Protein AF-A0A2S9FSY8-F1 (afdb_monomer_lite)

Foldseek 3Di:
DVPDPAFLDDQPVLVVVVCVVCPPPDDPDDFDAFEARAPVCPRVRQQGQWRWHDDNQAIFIFHDAHPDPDGDGTDTPDPSDHSVVNSVVD

pLDDT: mean 94.3, std 5.67, range [55.06, 98.31]

Radius of gyration: 12.54 Å; chains: 1; bounding box: 31×30×29 Å

Structure (mmCIF, N/CA/C/O backbone):
data_AF-A0A2S9FSY8-F1
#
_entry.id   AF-A0A2S9FSY8-F1
#
loop_
_atom_site.group_PDB
_atom_site.id
_atom_site.type_symbol
_atom_site.label_atom_id
_atom_site.label_alt_id
_atom_site.label_comp_id
_atom_site.label_asym_id
_atom_site.label_entity_id
_atom_site.label_seq_id
_atom_site.pdbx_PDB_ins_code
_atom_site.Cartn_x
_atom_site.Cartn_y
_atom_site.Cartn_z
_atom_site.occupancy
_atom_site.B_iso_or_equiv
_atom_site.auth_seq_id
_atom_site.auth_comp_id
_atom_site.auth_asym_id
_atom_site.auth_atom_id
_atom_site.pdbx_PDB_model_num
ATOM 1 N N . SER A 1 1 ? -7.897 12.070 9.425 1.00 55.06 1 SER A N 1
ATOM 2 C CA . SER A 1 1 ? -6.516 11.896 8.939 1.00 55.06 1 SER A CA 1
ATOM 3 C C . SER A 1 1 ? -5.705 13.113 9.340 1.00 55.06 1 SER A C 1
ATOM 5 O O . SER A 1 1 ? -6.071 14.226 8.982 1.00 55.06 1 SER A O 1
ATOM 7 N N . ASP A 1 2 ? -4.623 12.929 10.090 1.00 69.50 2 ASP A N 1
ATOM 8 C CA . ASP A 1 2 ? -3.927 14.032 10.778 1.00 69.50 2 ASP A CA 1
ATOM 9 C C . ASP A 1 2 ? -3.304 15.094 9.841 1.00 69.50 2 ASP A C 1
ATOM 11 O O . ASP A 1 2 ? -2.900 16.159 10.295 1.00 69.50 2 ASP A O 1
ATOM 15 N N . TRP A 1 3 ? -3.245 14.824 8.526 1.00 81.25 3 TRP A N 1
ATOM 16 C CA . TRP A 1 3 ? -2.548 15.667 7.537 1.00 81.25 3 TRP A CA 1
ATOM 17 C C . TRP A 1 3 ? -3.289 15.773 6.193 1.00 81.25 3 TRP A C 1
ATOM 19 O O . TRP A 1 3 ? -3.419 16.855 5.623 1.00 81.25 3 TRP A O 1
ATOM 29 N N . CYS A 1 4 ? -3.768 14.650 5.643 1.00 91.81 4 CYS A N 1
ATOM 30 C CA . CYS A 1 4 ? -4.345 14.602 4.294 1.00 91.81 4 CYS A CA 1
ATOM 31 C C . CYS A 1 4 ? -5.872 14.719 4.310 1.00 91.81 4 CYS A C 1
ATOM 33 O O . CYS A 1 4 ? -6.538 13.804 4.781 1.00 91.81 4 CYS A O 1
ATOM 35 N N . ARG A 1 5 ? -6.442 15.758 3.682 1.00 92.38 5 ARG A N 1
ATOM 36 C CA . ARG A 1 5 ? -7.904 15.978 3.574 1.00 92.38 5 ARG A CA 1
ATOM 37 C C . ARG A 1 5 ? -8.702 14.776 3.042 1.00 92.38 5 ARG A C 1
ATOM 39 O O . ARG A 1 5 ? -9.871 14.643 3.375 1.00 92.38 5 ARG A O 1
ATOM 46 N N . TYR A 1 6 ? -8.096 13.947 2.193 1.00 93.19 6 TYR A N 1
ATOM 47 C CA . TYR A 1 6 ? -8.755 12.799 1.555 1.00 93.19 6 TYR A CA 1
ATOM 48 C C . TYR A 1 6 ? -8.418 11.459 2.214 1.00 93.19 6 TYR A C 1
ATOM 50 O O . TYR A 1 6 ? -8.816 10.422 1.695 1.00 93.19 6 TYR A O 1
ATOM 58 N N . GLY A 1 7 ? -7.621 11.462 3.286 1.00 92.69 7 GLY A N 1
ATOM 59 C CA . GLY A 1 7 ? -7.212 10.236 3.963 1.00 92.69 7 GLY A CA 1
ATOM 60 C C . GLY A 1 7 ? -8.402 9.563 4.644 1.00 92.69 7 GLY A C 1
ATOM 61 O O . GLY A 1 7 ? -8.977 10.143 5.560 1.00 92.69 7 GLY A O 1
ATOM 62 N N . GLN A 1 8 ? -8.720 8.347 4.207 1.00 94.25 8 GLN A N 1
ATOM 63 C CA . GLN A 1 8 ? -9.779 7.502 4.760 1.00 94.25 8 GLN A CA 1
ATOM 64 C C . GLN A 1 8 ? -9.292 6.729 5.988 1.00 94.25 8 GLN A C 1
ATOM 66 O O . GLN A 1 8 ? -10.031 6.585 6.954 1.00 94.25 8 GLN A O 1
ATOM 71 N N . GLN A 1 9 ? -8.030 6.291 5.979 1.00 93.56 9 GLN A N 1
ATOM 72 C CA . GLN A 1 9 ? -7.391 5.606 7.104 1.00 93.56 9 GLN A CA 1
ATOM 73 C C . GLN A 1 9 ? -5.981 6.140 7.376 1.00 93.56 9 GLN A C 1
ATOM 75 O O . GLN A 1 9 ? -5.396 6.847 6.545 1.00 93.56 9 GLN A O 1
ATOM 80 N N . ASP A 1 10 ? -5.428 5.797 8.542 1.00 94.62 10 ASP A N 1
ATOM 81 C CA . ASP A 1 10 ? -4.056 6.137 8.916 1.00 94.62 10 ASP A CA 1
ATOM 82 C C . ASP A 1 10 ? -3.042 5.240 8.189 1.00 94.62 10 ASP A C 1
ATOM 84 O O . ASP A 1 10 ? -2.576 4.208 8.676 1.00 94.62 10 ASP A O 1
ATOM 88 N N . SER A 1 11 ? -2.682 5.658 6.977 1.00 94.81 11 SER A N 1
ATOM 89 C CA . SER A 1 11 ? -1.665 4.972 6.184 1.00 94.81 11 SER A CA 1
ATOM 90 C C . SER A 1 11 ? -0.259 5.070 6.762 1.00 94.81 11 SER A C 1
ATOM 92 O O . SER A 1 11 ? 0.567 4.222 6.433 1.00 94.81 11 SER A O 1
ATOM 94 N N . VAL A 1 12 ? 0.043 6.091 7.573 1.00 95.19 12 VAL A N 1
ATOM 95 C CA . VAL A 1 12 ? 1.390 6.271 8.133 1.00 95.19 12 VAL A CA 1
ATOM 96 C C . VAL A 1 12 ? 1.622 5.218 9.204 1.00 95.19 12 VAL A C 1
ATOM 98 O O . VAL A 1 12 ? 2.604 4.480 9.125 1.00 95.19 12 VAL A O 1
ATOM 101 N N . GLN A 1 13 ? 0.691 5.082 10.148 1.00 95.94 13 GLN A N 1
ATOM 102 C CA . GLN A 1 13 ? 0.801 4.067 11.188 1.00 95.94 13 GLN A CA 1
ATOM 103 C C . GLN A 1 13 ? 0.753 2.651 10.605 1.00 95.94 13 GLN A C 1
ATOM 105 O O . GLN A 1 13 ? 1.558 1.806 10.999 1.00 95.94 13 GLN A O 1
ATOM 110 N N . MET A 1 14 ? -0.112 2.390 9.618 1.00 96.69 14 MET A N 1
ATOM 111 C CA . MET A 1 14 ? -0.148 1.090 8.939 1.00 96.69 14 MET A CA 1
ATOM 112 C C . MET A 1 14 ? 1.180 0.778 8.224 1.00 96.69 14 MET A C 1
ATOM 114 O O . MET A 1 14 ? 1.700 -0.330 8.351 1.00 96.69 14 MET A O 1
ATOM 118 N N . ALA A 1 15 ? 1.790 1.749 7.535 1.00 96.44 15 ALA A N 1
ATOM 119 C CA . ALA A 1 15 ? 3.105 1.564 6.916 1.00 96.44 15 ALA A CA 1
ATOM 120 C C . ALA A 1 15 ? 4.198 1.248 7.950 1.00 96.44 15 ALA A C 1
ATOM 122 O O . ALA A 1 15 ? 4.984 0.325 7.733 1.00 96.44 15 ALA A O 1
ATOM 123 N N . ILE A 1 16 ? 4.211 1.954 9.087 1.00 96.50 16 ILE A N 1
ATOM 124 C CA . ILE A 1 16 ? 5.140 1.689 10.197 1.00 96.50 16 ILE A CA 1
ATOM 125 C C . ILE A 1 16 ? 4.946 0.266 10.732 1.00 96.50 16 ILE A C 1
ATOM 127 O O . ILE A 1 16 ? 5.924 -0.452 10.931 1.00 96.50 16 ILE A O 1
ATOM 131 N N . ASN A 1 17 ? 3.700 -0.171 10.934 1.00 96.44 17 ASN A N 1
ATOM 132 C CA . ASN A 1 17 ? 3.394 -1.512 11.435 1.00 96.44 17 ASN A CA 1
ATOM 133 C C . ASN A 1 17 ? 3.922 -2.604 10.491 1.00 96.44 17 ASN A C 1
ATOM 135 O O . ASN A 1 17 ? 4.567 -3.555 10.943 1.00 96.44 17 ASN A O 1
ATOM 139 N N . LEU A 1 18 ?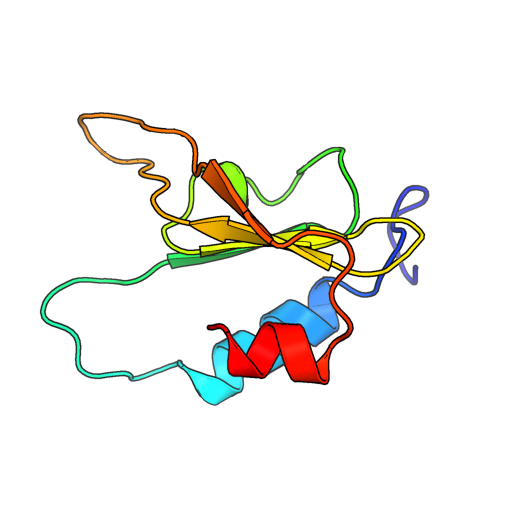 3.695 -2.453 9.182 1.00 96.19 18 LEU A N 1
ATOM 140 C CA . LEU A 1 18 ? 4.209 -3.382 8.173 1.00 96.19 18 LEU A CA 1
ATOM 141 C C . LEU A 1 18 ? 5.741 -3.364 8.120 1.00 96.19 18 LEU A C 1
ATOM 143 O O . LEU A 1 18 ? 6.371 -4.421 8.082 1.00 96.19 18 LEU A O 1
ATOM 147 N N . GLU A 1 19 ? 6.364 -2.187 8.180 1.00 95.44 19 GLU A N 1
ATOM 148 C CA . GLU A 1 19 ? 7.821 -2.081 8.208 1.00 95.44 19 GLU A CA 1
ATOM 149 C C . GLU A 1 19 ? 8.405 -2.782 9.438 1.00 95.44 19 GLU A C 1
ATOM 151 O O . GLU A 1 19 ? 9.293 -3.617 9.297 1.00 95.44 19 GLU A O 1
ATOM 156 N N . LEU A 1 20 ? 7.896 -2.514 10.643 1.00 95.56 20 LEU A N 1
ATOM 157 C CA . LEU A 1 20 ? 8.390 -3.138 11.874 1.00 95.56 20 LEU A CA 1
ATOM 158 C C . LEU A 1 20 ? 8.278 -4.667 11.848 1.00 95.56 20 LEU A C 1
ATOM 160 O O . LEU A 1 20 ? 9.142 -5.340 12.413 1.00 95.56 20 LEU A O 1
ATOM 164 N N . ARG A 1 21 ? 7.253 -5.205 11.179 1.00 93.69 21 ARG A N 1
ATOM 165 C CA . ARG A 1 21 ? 7.012 -6.645 11.055 1.00 93.69 21 ARG A CA 1
ATOM 166 C C . ARG A 1 21 ? 7.919 -7.326 10.030 1.00 93.69 21 ARG A C 1
ATOM 168 O O . ARG A 1 21 ? 8.411 -8.417 10.305 1.00 93.69 21 ARG A O 1
ATOM 175 N N . TYR A 1 22 ? 8.135 -6.713 8.866 1.00 92.50 22 TYR A N 1
ATOM 176 C CA . TYR A 1 22 ? 8.802 -7.371 7.732 1.00 92.50 22 TYR A CA 1
ATOM 177 C C . TYR A 1 22 ? 10.196 -6.822 7.404 1.00 92.50 22 TYR A C 1
ATOM 179 O O . TYR A 1 22 ? 10.905 -7.396 6.570 1.00 92.50 22 TYR A O 1
ATOM 187 N N . ARG A 1 23 ? 10.639 -5.730 8.041 1.00 90.81 23 ARG A N 1
ATOM 188 C CA . ARG A 1 23 ? 12.003 -5.220 7.853 1.00 90.81 23 ARG A CA 1
ATOM 189 C C . ARG A 1 23 ? 13.029 -6.282 8.238 1.00 90.81 23 ARG A C 1
ATOM 191 O O . ARG A 1 23 ? 12.904 -6.965 9.250 1.00 90.81 23 ARG A O 1
ATOM 198 N N . GLY A 1 24 ? 14.076 -6.400 7.427 1.00 89.31 24 GLY A N 1
ATOM 199 C CA . GLY A 1 24 ? 15.146 -7.372 7.657 1.00 89.31 24 GLY A CA 1
ATOM 200 C C . GLY A 1 24 ? 14.802 -8.814 7.266 1.00 89.31 24 GLY A C 1
ATOM 201 O O . GLY A 1 24 ? 15.607 -9.708 7.533 1.00 89.31 24 GLY A O 1
ATOM 202 N N . LEU A 1 25 ? 13.661 -9.058 6.608 1.00 90.94 25 LEU A N 1
ATOM 203 C CA . LEU A 1 25 ? 13.336 -10.373 6.063 1.00 90.94 25 LEU A CA 1
ATOM 204 C C . LEU A 1 25 ? 14.410 -10.821 5.060 1.00 90.94 25 LEU A C 1
ATOM 206 O O . LEU A 1 25 ? 14.665 -10.158 4.049 1.00 90.94 25 LEU A O 1
ATOM 210 N N . ARG A 1 26 ? 15.019 -11.984 5.313 1.00 91.88 26 ARG A N 1
ATOM 211 C CA . ARG A 1 26 ? 15.926 -12.620 4.354 1.00 91.88 26 ARG A CA 1
ATOM 212 C C . ARG A 1 26 ? 15.112 -13.164 3.189 1.00 91.88 26 ARG A C 1
ATOM 214 O O . ARG A 1 26 ? 14.454 -14.190 3.307 1.00 91.88 26 ARG A O 1
ATOM 221 N N . SER A 1 27 ? 15.181 -12.465 2.069 1.00 89.88 27 SER A N 1
ATOM 222 C CA . SER A 1 27 ? 14.520 -12.823 0.820 1.00 89.88 27 SER A CA 1
ATOM 223 C C . SER A 1 27 ? 15.550 -12.865 -0.310 1.00 89.88 27 SER A C 1
ATOM 225 O O . SER A 1 27 ? 16.571 -12.175 -0.239 1.00 89.88 27 SER A O 1
ATOM 227 N N . PRO A 1 28 ? 15.318 -13.669 -1.360 1.00 92.69 28 PRO A N 1
ATOM 228 C CA . PRO A 1 28 ? 16.222 -13.731 -2.507 1.00 92.69 28 PRO A CA 1
ATOM 229 C C . PRO A 1 28 ? 16.287 -12.407 -3.289 1.00 92.69 28 PRO A C 1
ATOM 231 O O . PRO A 1 28 ? 17.219 -12.197 -4.060 1.00 92.69 28 PRO A O 1
ATOM 234 N N . HIS A 1 29 ? 15.319 -11.504 -3.095 1.00 89.38 29 HIS A N 1
ATOM 235 C CA . HIS A 1 29 ? 15.274 -10.193 -3.734 1.00 89.38 29 HIS A CA 1
ATOM 236 C C . HIS A 1 29 ? 14.516 -9.179 -2.865 1.00 89.38 29 HIS A C 1
ATOM 238 O O . HIS A 1 29 ? 13.667 -9.565 -2.069 1.00 89.38 29 HIS A O 1
ATOM 244 N N . LYS A 1 30 ? 14.773 -7.874 -3.047 1.00 90.81 30 LYS A N 1
ATOM 245 C CA . LYS A 1 30 ? 14.073 -6.804 -2.313 1.00 90.81 30 LYS A CA 1
ATOM 246 C C . LYS A 1 30 ? 12.557 -6.863 -2.541 1.00 90.81 30 LYS A C 1
ATOM 248 O O . LYS A 1 30 ? 12.112 -6.833 -3.690 1.00 90.81 30 LYS A O 1
ATOM 253 N N . ILE A 1 31 ? 11.805 -6.870 -1.444 1.00 92.44 31 ILE A N 1
ATOM 254 C CA . ILE A 1 31 ? 10.344 -6.757 -1.414 1.00 92.44 31 ILE A CA 1
ATOM 255 C C . ILE A 1 31 ? 9.996 -5.312 -1.064 1.00 92.44 31 ILE A C 1
ATOM 257 O O . ILE A 1 31 ? 10.579 -4.731 -0.149 1.00 92.44 31 ILE A O 1
ATOM 261 N N . LYS A 1 32 ? 9.071 -4.717 -1.810 1.00 94.56 32 LYS A N 1
ATOM 262 C CA . LYS A 1 32 ? 8.596 -3.349 -1.615 1.00 94.56 32 LYS A CA 1
ATOM 263 C C . LYS A 1 32 ? 7.127 -3.388 -1.248 1.00 94.56 32 LYS A C 1
ATOM 265 O O . LYS A 1 32 ? 6.335 -4.035 -1.928 1.00 94.56 32 LYS A O 1
ATOM 270 N N . MET A 1 33 ? 6.778 -2.636 -0.216 1.00 96.19 33 MET A N 1
ATOM 271 C CA . MET A 1 33 ? 5.396 -2.446 0.201 1.00 96.19 33 MET A CA 1
ATOM 272 C C . MET A 1 33 ? 5.063 -0.962 0.152 1.00 96.19 33 MET A C 1
ATOM 274 O O . MET A 1 33 ? 5.942 -0.123 0.355 1.00 96.19 33 MET A O 1
ATOM 278 N N . GLY A 1 34 ? 3.813 -0.636 -0.148 1.00 97.25 34 GLY A N 1
ATOM 279 C CA . GLY A 1 34 ? 3.328 0.740 -0.147 1.00 97.25 34 GLY A CA 1
ATOM 280 C C . GLY A 1 34 ? 1.932 0.815 0.437 1.00 97.25 34 GLY A C 1
ATOM 281 O O . GLY A 1 34 ? 1.083 -0.006 0.102 1.00 97.25 34 GLY A O 1
ATOM 282 N N . VAL A 1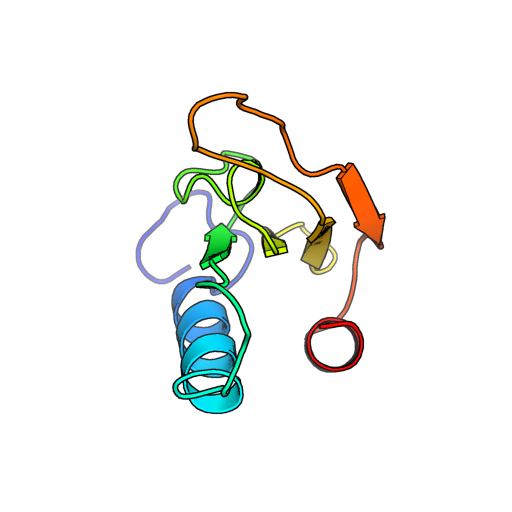 35 ? 1.696 1.815 1.286 1.00 97.88 35 VAL A N 1
ATOM 283 C CA . VAL A 1 35 ? 0.395 2.054 1.913 1.00 97.88 35 VAL A CA 1
ATOM 284 C C . VAL A 1 35 ? -0.108 3.431 1.503 1.00 97.88 35 VAL A C 1
ATOM 286 O O . VAL A 1 35 ? 0.548 4.441 1.746 1.00 97.88 35 VAL A O 1
ATOM 289 N N . SER A 1 36 ? -1.277 3.481 0.873 1.00 97.31 36 SER A N 1
ATOM 290 C CA . SER A 1 36 ? -1.970 4.719 0.521 1.00 97.31 36 SER A CA 1
ATOM 291 C C . SER A 1 36 ? -3.204 4.903 1.390 1.00 97.31 36 SER A C 1
ATOM 293 O O . SER A 1 36 ? -4.058 4.025 1.464 1.00 97.31 36 SER A O 1
ATOM 295 N N . GLY A 1 37 ? -3.343 6.084 1.991 1.00 96.25 37 GLY A N 1
ATOM 296 C CA . GLY A 1 37 ? -4.475 6.408 2.865 1.00 96.25 37 GLY A CA 1
ATOM 297 C C . GLY A 1 37 ? -5.799 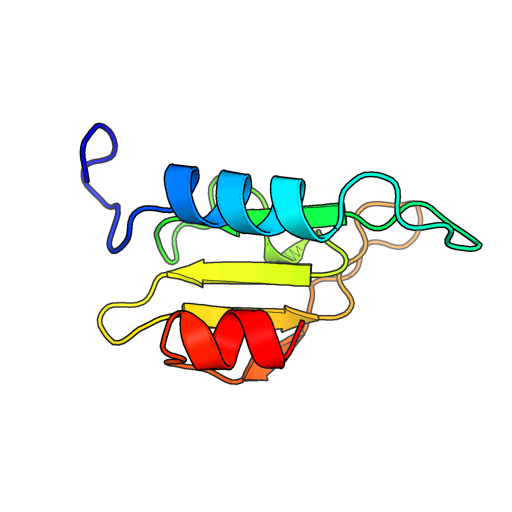6.659 2.144 1.00 96.25 37 GLY A C 1
ATOM 298 O O . GLY A 1 37 ? -6.776 6.977 2.807 1.00 96.25 37 GLY A O 1
ATOM 299 N N . CYS A 1 38 ? -5.857 6.565 0.812 1.00 95.56 38 CYS A N 1
ATOM 300 C CA . CYS A 1 38 ? -7.094 6.623 0.026 1.00 95.56 38 CYS A CA 1
ATOM 301 C C . CYS A 1 38 ? -6.869 6.136 -1.415 1.00 95.56 38 CYS A C 1
ATOM 303 O O . CYS A 1 38 ? -5.727 5.989 -1.860 1.00 95.56 38 CYS A O 1
ATOM 305 N N . ALA A 1 39 ? -7.955 5.994 -2.182 1.00 95.06 39 ALA A N 1
ATOM 306 C CA . ALA A 1 39 ? -7.949 5.578 -3.590 1.00 95.06 39 ALA A CA 1
ATOM 307 C C . ALA A 1 39 ? -7.189 6.513 -4.555 1.00 95.06 39 ALA A C 1
ATOM 309 O O . ALA A 1 39 ? -6.950 6.135 -5.698 1.00 95.06 39 ALA A O 1
ATOM 310 N N . ARG A 1 40 ? -6.789 7.716 -4.113 1.00 94.69 40 ARG A N 1
ATOM 311 C CA . ARG A 1 40 ? -5.911 8.608 -4.896 1.00 94.69 40 ARG A CA 1
ATOM 312 C C . ARG A 1 40 ? -4.479 8.093 -5.009 1.00 94.69 40 ARG A C 1
ATOM 314 O O . ARG A 1 40 ? -3.731 8.618 -5.819 1.00 94.69 40 ARG A O 1
ATOM 321 N N . GLU A 1 41 ? -4.118 7.104 -4.192 1.00 93.19 41 GLU A N 1
ATOM 322 C CA . GLU A 1 41 ? -2.934 6.274 -4.409 1.00 93.19 41 GLU A CA 1
ATOM 323 C C . GLU A 1 41 ? -1.597 7.045 -4.428 1.00 93.19 41 GLU A C 1
ATOM 325 O O . GLU A 1 41 ? -0.625 6.615 -5.027 1.00 93.19 41 GLU A O 1
ATOM 330 N N . CYS A 1 42 ? -1.495 8.160 -3.694 1.00 95.00 42 CYS A N 1
ATOM 331 C CA . CYS A 1 42 ? -0.301 9.021 -3.695 1.00 95.00 42 CYS A CA 1
ATOM 332 C C . CYS A 1 42 ? 1.019 8.316 -3.312 1.00 95.00 42 CYS A C 1
ATOM 334 O O . CYS A 1 42 ? 2.084 8.876 -3.555 1.00 95.00 42 CYS A O 1
ATOM 336 N N . ALA A 1 43 ? 0.965 7.140 -2.674 1.00 95.12 43 ALA A N 1
ATOM 337 C CA . ALA A 1 43 ? 2.145 6.359 -2.295 1.00 95.12 43 ALA A CA 1
ATOM 338 C C . ALA A 1 43 ? 2.555 5.304 -3.344 1.00 95.12 43 ALA A C 1
ATOM 340 O O . ALA A 1 43 ? 3.436 4.484 -3.069 1.00 95.12 43 ALA A O 1
ATOM 341 N N . GLU A 1 44 ? 1.912 5.291 -4.517 1.00 96.50 44 GLU A N 1
ATOM 342 C CA . GLU A 1 44 ? 2.206 4.365 -5.620 1.00 96.50 44 GLU A CA 1
ATOM 343 C C . GLU A 1 44 ? 2.109 2.887 -5.190 1.00 96.50 44 GLU A C 1
ATOM 345 O O . GLU A 1 44 ? 2.899 2.035 -5.611 1.00 96.50 44 GLU A O 1
ATOM 350 N N . ALA A 1 45 ? 1.170 2.582 -4.286 1.00 96.94 45 ALA A N 1
ATOM 351 C CA . ALA A 1 45 ? 0.960 1.260 -3.705 1.00 96.94 45 ALA A CA 1
ATOM 352 C C . ALA A 1 45 ? 0.751 0.157 -4.762 1.00 96.94 45 ALA A C 1
ATOM 354 O O . ALA A 1 45 ? 1.255 -0.951 -4.589 1.00 96.94 45 ALA A O 1
ATOM 355 N N . ARG A 1 46 ? 0.084 0.439 -5.888 1.00 96.25 46 ARG A N 1
ATOM 356 C CA . ARG A 1 46 ? -0.126 -0.530 -6.981 1.00 96.25 46 ARG A CA 1
ATOM 357 C C . ARG A 1 46 ? 1.134 -0.806 -7.799 1.00 96.25 46 ARG A C 1
ATOM 359 O O . ARG A 1 46 ? 1.157 -1.777 -8.547 1.00 96.25 46 ARG A O 1
ATOM 366 N N . GLY A 1 47 ? 2.179 0.008 -7.673 1.00 96.19 47 GLY A N 1
ATOM 367 C CA . GLY A 1 47 ? 3.485 -0.244 -8.291 1.00 96.19 47 GLY A CA 1
ATOM 368 C C . GLY A 1 47 ? 4.417 -1.121 -7.445 1.00 96.19 47 GLY A C 1
ATOM 369 O O . GLY A 1 47 ? 5.535 -1.419 -7.875 1.00 96.19 47 GLY A O 1
ATOM 370 N N . LYS A 1 48 ? 4.006 -1.497 -6.227 1.00 96.38 48 LYS A N 1
ATOM 371 C CA . LYS A 1 48 ? 4.820 -2.263 -5.273 1.00 96.38 48 LYS A CA 1
ATOM 372 C C . LYS A 1 48 ? 4.471 -3.752 -5.313 1.00 96.38 48 LYS A C 1
ATOM 374 O O . LYS A 1 48 ? 3.422 -4.140 -5.820 1.00 96.38 48 LYS A O 1
ATOM 379 N N . ASP A 1 49 ? 5.351 -4.572 -4.738 1.00 95.75 49 ASP A N 1
ATOM 380 C CA . ASP A 1 49 ? 5.144 -6.020 -4.643 1.00 95.75 49 ASP A CA 1
ATOM 381 C C . ASP A 1 49 ? 3.876 -6.325 -3.811 1.00 95.75 49 ASP A C 1
ATOM 383 O O . ASP A 1 49 ? 3.081 -7.187 -4.190 1.00 95.75 49 ASP A O 1
ATOM 387 N N . VAL A 1 50 ? 3.657 -5.539 -2.745 1.00 97.00 50 VAL A N 1
ATOM 388 C CA . VAL A 1 50 ? 2.430 -5.498 -1.932 1.00 97.00 50 VAL A CA 1
ATOM 389 C C . VAL A 1 50 ? 1.920 -4.058 -1.827 1.00 97.00 50 VAL A C 1
ATOM 391 O O . VAL A 1 50 ? 2.626 -3.167 -1.348 1.00 97.00 50 VAL A O 1
ATOM 394 N N . GLY A 1 51 ? 0.686 -3.823 -2.257 1.00 97.81 51 GLY A N 1
ATOM 395 C CA . GLY A 1 51 ? 0.017 -2.529 -2.190 1.00 97.81 51 GLY A CA 1
ATOM 396 C C . GLY A 1 51 ? -1.162 -2.557 -1.231 1.00 97.81 51 GLY A C 1
ATOM 397 O O . GLY A 1 51 ? -2.042 -3.399 -1.357 1.00 97.81 51 GLY A O 1
ATOM 398 N N . VAL A 1 52 ? -1.223 -1.609 -0.307 1.00 98.19 52 VAL A N 1
ATOM 399 C CA . VAL A 1 52 ? -2.338 -1.448 0.627 1.00 98.19 52 VAL A CA 1
ATOM 400 C C . VAL A 1 52 ? -2.990 -0.099 0.360 1.00 98.19 52 VAL A C 1
ATOM 402 O O . VAL A 1 52 ? -2.320 0.933 0.371 1.00 98.19 52 VAL A O 1
ATOM 405 N N . ILE A 1 53 ? -4.290 -0.085 0.080 1.00 98.00 53 ILE A N 1
ATOM 406 C CA . ILE A 1 53 ? -5.030 1.146 -0.218 1.00 98.00 53 ILE A CA 1
ATOM 407 C C . ILE A 1 53 ? -6.264 1.221 0.666 1.00 98.00 53 ILE A C 1
ATOM 409 O O . ILE A 1 53 ? -7.103 0.325 0.631 1.00 98.00 53 ILE A O 1
ATOM 413 N N . ALA A 1 54 ? -6.386 2.306 1.425 1.00 97.25 54 ALA A N 1
ATOM 414 C CA . ALA A 1 54 ? -7.530 2.528 2.295 1.00 97.25 54 ALA A CA 1
ATOM 415 C C . ALA A 1 54 ? -8.821 2.750 1.498 1.00 97.25 54 ALA A C 1
ATOM 41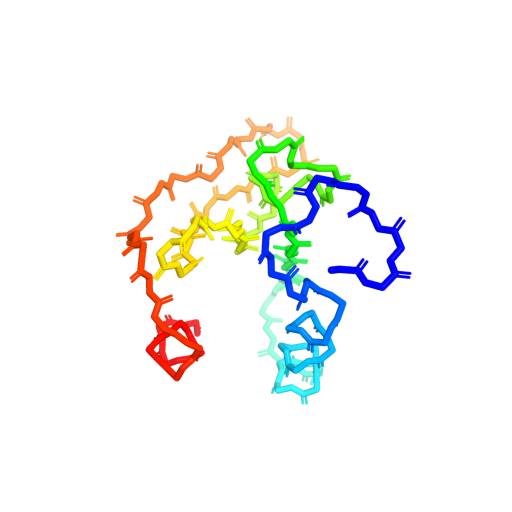7 O O . ALA A 1 54 ? -8.848 3.508 0.517 1.00 97.25 54 ALA A O 1
ATOM 418 N N . THR A 1 55 ? -9.895 2.144 1.988 1.00 95.56 55 THR A N 1
ATOM 419 C CA . THR A 1 55 ? -11.282 2.384 1.592 1.00 95.56 55 THR A CA 1
ATOM 420 C C . THR A 1 55 ? -12.066 2.935 2.783 1.00 95.56 55 THR A C 1
ATOM 422 O O . THR A 1 55 ? -11.521 3.123 3.869 1.00 95.56 55 THR A O 1
ATOM 425 N N . GLU A 1 56 ? -13.347 3.227 2.576 1.00 93.25 56 GLU A N 1
ATOM 426 C CA . GLU A 1 56 ? -14.261 3.609 3.662 1.00 93.25 56 GLU A CA 1
ATOM 427 C C . GLU A 1 56 ? -14.581 2.435 4.598 1.00 93.25 56 GLU A C 1
ATOM 429 O O . GLU A 1 56 ? -14.922 2.658 5.755 1.00 93.25 56 GLU A O 1
ATOM 434 N N . ASN A 1 57 ? -14.437 1.196 4.114 1.00 94.31 57 ASN A N 1
ATOM 435 C CA . ASN A 1 57 ? -14.805 -0.017 4.844 1.00 94.31 57 ASN A CA 1
ATOM 436 C C . ASN A 1 57 ? -13.599 -0.774 5.422 1.00 94.31 57 ASN A C 1
ATOM 438 O O . ASN A 1 57 ? -13.791 -1.729 6.165 1.00 94.31 57 ASN A O 1
ATOM 442 N N . GLY A 1 58 ? -12.367 -0.402 5.062 1.00 95.88 58 GLY A N 1
ATOM 443 C CA . GLY A 1 58 ? -11.181 -1.174 5.419 1.00 95.88 58 GLY A CA 1
ATOM 444 C C . GLY A 1 58 ? -10.011 -0.925 4.470 1.00 95.88 58 GLY A C 1
ATOM 445 O O . GLY A 1 58 ? -9.737 0.213 4.070 1.00 95.88 58 GLY A O 1
ATOM 446 N N . TRP A 1 59 ? -9.320 -2.003 4.109 1.00 98.06 59 TRP A N 1
ATOM 447 C CA . TRP A 1 59 ? -8.148 -1.990 3.244 1.00 98.06 59 TRP A CA 1
ATOM 448 C C . TRP A 1 59 ? -8.322 -2.896 2.032 1.00 98.06 59 TRP A C 1
ATOM 450 O O . TRP A 1 59 ? -8.667 -4.070 2.143 1.00 98.06 59 TRP A O 1
ATOM 460 N N . ASN A 1 60 ? -7.979 -2.364 0.864 1.00 98.19 60 ASN A N 1
ATOM 461 C CA . ASN A 1 60 ? -7.786 -3.158 -0.336 1.00 98.19 60 ASN A CA 1
ATOM 462 C C . ASN A 1 60 ? -6.320 -3.582 -0.440 1.00 98.19 60 ASN A C 1
ATOM 464 O O . ASN A 1 60 ? -5.424 -2.733 -0.496 1.00 98.19 60 ASN A O 1
ATOM 468 N N . LEU A 1 61 ? -6.098 -4.893 -0.503 1.00 98.25 61 LEU A N 1
ATOM 469 C CA . LEU A 1 61 ? -4.796 -5.525 -0.657 1.00 98.25 61 LEU A CA 1
ATOM 470 C C . LEU A 1 61 ? -4.549 -5.870 -2.128 1.00 98.25 61 LEU A C 1
ATOM 472 O O . LEU A 1 61 ? -5.316 -6.606 -2.749 1.00 98.25 61 LEU A O 1
ATOM 476 N N . TYR A 1 62 ? -3.448 -5.365 -2.667 1.00 98.31 62 TYR A N 1
ATOM 477 C CA . TYR A 1 62 ? -2.984 -5.584 -4.030 1.00 98.31 62 TYR A CA 1
ATOM 478 C C . TYR A 1 62 ? -1.644 -6.319 -4.028 1.00 98.31 62 TYR A C 1
ATOM 480 O O . TYR A 1 62 ? -0.789 -6.029 -3.192 1.00 98.31 62 TYR A O 1
ATOM 488 N N . ILE A 1 63 ? -1.430 -7.231 -4.980 1.00 97.75 63 ILE A N 1
ATOM 489 C CA . ILE A 1 63 ? -0.205 -8.044 -5.075 1.00 97.75 63 ILE A CA 1
ATOM 490 C C . ILE A 1 63 ? 0.345 -8.077 -6.504 1.00 97.75 63 ILE A C 1
ATOM 492 O O . ILE A 1 63 ? -0.402 -8.040 -7.483 1.00 97.75 63 ILE A O 1
ATOM 496 N N . GLY A 1 64 ? 1.670 -8.186 -6.625 1.00 95.75 64 GLY A N 1
ATOM 497 C CA . GLY A 1 64 ? 2.346 -8.492 -7.889 1.00 95.75 64 GLY A CA 1
ATOM 498 C C . GLY A 1 64 ? 2.657 -7.270 -8.753 1.00 95.75 64 GLY A C 1
ATOM 499 O O . GLY A 1 64 ? 2.818 -7.403 -9.969 1.00 95.75 64 GLY A O 1
ATOM 500 N N . GLY A 1 65 ? 2.725 -6.085 -8.145 1.00 96.81 65 GLY A N 1
ATOM 501 C CA . GLY A 1 65 ? 3.169 -4.873 -8.819 1.00 96.81 65 GLY A CA 1
ATOM 502 C C . GLY A 1 65 ? 4.683 -4.856 -9.022 1.00 96.81 65 GLY A C 1
ATOM 503 O O . GLY A 1 65 ? 5.452 -5.416 -8.242 1.00 96.81 65 GLY A O 1
ATOM 504 N N . ASN A 1 66 ? 5.120 -4.199 -10.091 1.00 95.06 66 ASN A N 1
ATOM 505 C CA . ASN A 1 66 ? 6.522 -4.051 -10.450 1.00 95.06 66 ASN A CA 1
ATOM 506 C C . ASN A 1 66 ? 6.776 -2.644 -11.002 1.00 95.06 66 ASN A C 1
ATOM 508 O O . ASN A 1 66 ? 6.188 -2.261 -12.009 1.00 95.06 66 ASN A O 1
ATOM 512 N N . GLY A 1 67 ? 7.693 -1.903 -10.378 1.00 90.06 67 GLY A N 1
ATOM 513 C CA . GLY A 1 67 ? 8.188 -0.607 -10.865 1.00 90.06 67 GLY A CA 1
ATOM 514 C C . GLY A 1 67 ? 9.507 -0.679 -11.650 1.00 90.06 67 GLY A C 1
ATOM 515 O O . GLY A 1 67 ? 10.157 0.343 -11.838 1.00 90.06 67 GLY A O 1
ATOM 516 N N . GLY A 1 68 ? 9.974 -1.879 -12.008 1.00 89.19 68 GLY A N 1
ATOM 517 C CA . GLY A 1 68 ? 11.230 -2.115 -12.727 1.00 89.19 68 GLY A CA 1
ATOM 518 C C . GLY A 1 68 ? 11.110 -2.031 -14.254 1.00 89.19 68 GLY A C 1
ATOM 519 O O . GLY A 1 68 ? 10.220 -1.383 -14.792 1.00 89.19 68 GLY A O 1
ATOM 520 N N . MET A 1 69 ? 12.020 -2.721 -14.957 1.00 91.25 69 MET A N 1
ATOM 521 C CA . MET A 1 69 ? 12.145 -2.684 -16.427 1.00 91.25 69 MET A CA 1
ATOM 522 C C . MET A 1 69 ? 10.861 -3.094 -17.166 1.00 91.25 69 MET A C 1
ATOM 524 O O . MET A 1 69 ? 10.559 -2.540 -18.219 1.00 91.25 69 MET A O 1
ATOM 528 N N . THR A 1 70 ? 10.107 -4.047 -16.616 1.00 93.00 70 THR A N 1
ATOM 529 C CA . THR A 1 70 ? 8.796 -4.454 -17.134 1.00 93.00 70 THR A CA 1
ATOM 530 C C . THR A 1 70 ? 7.727 -4.030 -16.128 1.00 93.00 70 THR A C 1
ATOM 532 O O . THR A 1 70 ? 7.406 -4.813 -15.226 1.00 93.00 70 THR A O 1
ATOM 535 N N . PRO A 1 71 ? 7.224 -2.786 -16.211 1.00 93.25 71 PRO A N 1
ATOM 536 C CA . PRO A 1 71 ? 6.293 -2.275 -15.224 1.00 93.25 71 PRO A CA 1
ATOM 537 C C . PRO A 1 71 ? 4.973 -3.045 -15.267 1.00 93.25 71 PRO A C 1
ATOM 539 O O . PRO A 1 71 ? 4.459 -3.382 -16.335 1.00 93.25 71 PRO A O 1
ATOM 542 N N . ARG A 1 72 ? 4.423 -3.323 -14.087 1.00 95.50 72 ARG A N 1
ATOM 543 C CA . ARG A 1 72 ? 3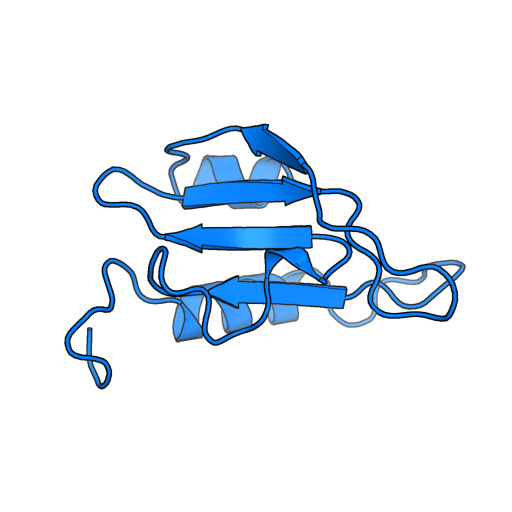.150 -4.026 -13.917 1.00 95.50 72 ARG A CA 1
ATOM 544 C C . ARG A 1 72 ? 2.414 -3.429 -12.732 1.00 95.50 72 ARG A C 1
ATOM 546 O O . ARG A 1 72 ? 3.013 -3.234 -11.679 1.00 95.50 72 ARG A O 1
ATOM 553 N N . HIS A 1 73 ? 1.123 -3.165 -12.889 1.00 96.50 73 HIS A N 1
ATOM 554 C CA . HIS A 1 73 ? 0.286 -2.845 -11.740 1.00 96.50 73 HIS A CA 1
ATOM 555 C C . HIS A 1 73 ? -0.085 -4.119 -10.988 1.00 96.50 73 HIS A C 1
ATOM 557 O O . HIS A 1 73 ? -0.370 -5.152 -11.593 1.00 96.50 73 HIS A O 1
ATOM 563 N N . ALA A 1 74 ? -0.089 -4.012 -9.667 1.00 97.38 74 ALA A N 1
ATOM 564 C CA . ALA A 1 74 ? -0.579 -5.034 -8.772 1.00 97.38 74 ALA A CA 1
ATOM 565 C C . ALA A 1 74 ? -2.081 -5.276 -8.997 1.00 97.38 74 ALA A C 1
ATOM 567 O O . ALA A 1 74 ? -2.845 -4.350 -9.292 1.00 97.38 74 ALA A O 1
ATOM 568 N N . GLU A 1 75 ? -2.501 -6.522 -8.829 1.00 98.00 75 GLU A N 1
ATOM 569 C CA . GLU A 1 75 ? -3.894 -6.948 -8.956 1.00 98.00 75 GLU A CA 1
ATOM 570 C C . GLU A 1 75 ? -4.546 -7.014 -7.574 1.00 98.00 75 GLU A C 1
ATOM 572 O O . GLU A 1 75 ? -3.869 -7.276 -6.579 1.00 98.00 75 GLU A O 1
ATOM 577 N N . LEU A 1 76 ? -5.850 -6.733 -7.501 1.00 97.94 76 LEU A N 1
ATOM 578 C CA . LEU A 1 76 ? -6.596 -6.801 -6.245 1.00 97.94 76 LEU A CA 1
ATOM 579 C C . LEU A 1 76 ? -6.668 -8.262 -5.791 1.00 97.94 76 LEU A C 1
ATOM 581 O O . LEU A 1 76 ? -7.269 -9.087 -6.474 1.00 97.94 76 LEU A O 1
ATOM 585 N N . LEU A 1 77 ? -6.077 -8.562 -4.638 1.00 98.00 77 LEU A N 1
ATOM 586 C CA . LEU A 1 77 ? -6.152 -9.881 -4.020 1.00 98.00 77 LEU A CA 1
ATOM 587 C C . LEU A 1 77 ? -7.407 -10.001 -3.151 1.00 98.00 77 LEU A C 1
ATOM 589 O O . LEU A 1 77 ? -8.136 -10.984 -3.241 1.00 98.00 77 LEU A O 1
ATOM 593 N N . ALA A 1 78 ? -7.648 -9.000 -2.304 1.00 97.81 78 ALA A N 1
ATOM 594 C CA . ALA A 1 78 ? -8.782 -8.956 -1.391 1.00 97.81 78 ALA A CA 1
ATOM 595 C C . ALA A 1 78 ? -9.137 -7.502 -1.058 1.00 97.81 78 ALA A C 1
ATOM 597 O O . ALA A 1 78 ? -8.264 -6.631 -1.056 1.00 97.81 78 ALA A O 1
ATOM 598 N N . GLY A 1 79 ? -10.420 -7.241 -0.812 1.00 97.25 79 GLY A N 1
ATOM 599 C CA . GLY A 1 79 ? -10.935 -5.905 -0.528 1.00 97.25 79 GLY A CA 1
ATOM 600 C C . GLY A 1 79 ? -11.597 -5.798 0.838 1.00 97.25 79 GLY A C 1
ATOM 601 O O . GLY A 1 79 ? -11.988 -6.814 1.407 1.00 97.25 79 GLY A O 1
ATOM 602 N N . ASP A 1 80 ? -11.716 -4.561 1.321 1.00 94.44 80 ASP A N 1
ATOM 603 C CA . ASP A 1 80 ? -12.406 -4.193 2.565 1.00 94.44 80 ASP A CA 1
ATOM 604 C C . ASP A 1 80 ? -11.974 -5.024 3.790 1.00 94.44 80 ASP A C 1
ATOM 606 O O . ASP A 1 80 ? -12.786 -5.434 4.616 1.00 94.44 80 ASP A O 1
ATO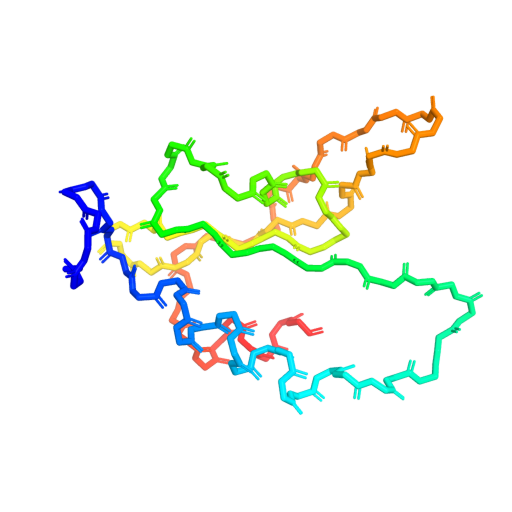M 610 N N . LEU A 1 81 ? -10.668 -5.279 3.898 1.00 97.69 81 LEU A N 1
ATOM 611 C CA . LEU A 1 81 ? -10.072 -6.007 5.016 1.00 97.69 81 LEU A CA 1
ATOM 612 C C . LEU A 1 81 ? -9.944 -5.116 6.255 1.00 97.69 81 LEU A C 1
ATOM 614 O O . LEU A 1 81 ? -9.569 -3.947 6.145 1.00 97.69 81 LEU A O 1
ATOM 618 N N . ASP A 1 82 ? -10.164 -5.691 7.435 1.00 97.31 82 ASP A N 1
ATOM 619 C CA . ASP A 1 82 ? -9.728 -5.093 8.698 1.00 97.31 82 ASP A CA 1
ATOM 620 C C . ASP A 1 82 ? -8.196 -5.193 8.873 1.00 97.31 82 ASP A C 1
ATOM 622 O O . ASP A 1 82 ? -7.512 -5.916 8.142 1.00 97.31 82 ASP A O 1
ATOM 626 N N . ASP A 1 83 ? -7.653 -4.461 9.848 1.00 96.38 83 ASP A N 1
ATOM 627 C CA . ASP A 1 83 ? -6.211 -4.385 10.113 1.00 96.38 83 ASP A CA 1
ATOM 628 C C . ASP A 1 83 ? -5.575 -5.753 10.412 1.00 96.38 83 ASP A C 1
ATOM 630 O O . ASP A 1 83 ? -4.476 -6.049 9.934 1.00 96.38 83 ASP A O 1
ATOM 634 N N . GLU A 1 84 ? -6.245 -6.598 11.199 1.00 96.56 84 GLU A N 1
ATOM 635 C CA . GLU A 1 84 ? -5.713 -7.900 11.607 1.00 96.56 84 GLU A CA 1
ATOM 636 C C . GLU A 1 84 ? -5.688 -8.861 10.417 1.00 96.56 84 GLU A C 1
ATOM 638 O O . GLU A 1 84 ? -4.666 -9.501 10.142 1.00 96.56 84 GLU A O 1
ATOM 643 N N . THR A 1 85 ? -6.790 -8.922 9.669 1.00 97.50 85 THR A N 1
ATOM 644 C CA . THR A 1 85 ? -6.919 -9.762 8.479 1.00 97.50 85 THR A CA 1
ATOM 645 C C . THR A 1 85 ? -5.942 -9.327 7.389 1.00 97.50 85 THR A C 1
ATOM 647 O O . THR A 1 85 ? -5.285 -10.181 6.790 1.00 97.50 85 THR A O 1
ATOM 650 N N . LEU A 1 86 ? -5.770 -8.018 7.176 1.00 97.56 86 LEU A N 1
ATOM 651 C CA . LEU A 1 86 ? -4.775 -7.474 6.251 1.00 97.56 86 LEU A CA 1
ATOM 652 C C . LEU A 1 86 ? -3.367 -7.974 6.598 1.00 97.56 86 LEU A C 1
ATOM 654 O O . LEU A 1 86 ? -2.686 -8.547 5.751 1.00 97.56 86 LEU A O 1
ATOM 658 N N . VAL A 1 87 ? -2.937 -7.785 7.847 1.00 95.75 87 VAL A N 1
ATOM 659 C CA . VAL A 1 87 ? -1.598 -8.182 8.311 1.00 95.75 87 VAL A CA 1
ATOM 660 C C . VAL A 1 87 ? -1.415 -9.703 8.298 1.00 95.75 87 VAL A C 1
ATOM 662 O O . VAL A 1 87 ? -0.295 -10.190 8.158 1.00 95.75 87 VAL A O 1
ATOM 665 N N . ARG A 1 88 ? -2.495 -10.475 8.446 1.00 95.94 88 ARG A N 1
ATOM 666 C CA . ARG A 1 88 ? -2.464 -11.937 8.336 1.00 95.94 88 ARG A CA 1
ATOM 667 C C . ARG A 1 88 ? -2.276 -12.421 6.898 1.00 95.94 88 ARG A C 1
ATOM 669 O O . ARG A 1 88 ? -1.707 -13.493 6.710 1.00 95.94 88 ARG A O 1
ATOM 676 N N . TYR A 1 89 ? -2.799 -11.693 5.915 1.00 96.62 89 TYR A N 1
ATOM 677 C CA . TYR A 1 89 ? -2.704 -12.068 4.501 1.00 96.62 89 TYR A CA 1
ATOM 678 C C . TYR A 1 89 ? -1.347 -11.726 3.878 1.00 96.62 89 TYR A C 1
ATOM 680 O O . TYR A 1 89 ? -0.956 -12.380 2.912 1.00 96.62 89 TYR A O 1
ATOM 688 N N . ILE A 1 90 ? -0.653 -10.718 4.414 1.00 93.19 90 ILE A N 1
ATOM 689 C CA . ILE A 1 90 ? 0.702 -10.315 4.002 1.00 93.19 90 ILE A CA 1
ATOM 690 C C . ILE A 1 90 ? 1.749 -11.260 4.603 1.00 93.19 90 ILE A C 1
ATOM 692 O O . ILE A 1 90 ? 2.664 -11.668 3.858 1.00 93.19 90 ILE A O 1
#

Sequence (90 aa):
SDWCRYGQQDSVQMAINLELRYRGLRSPHKIKMGVSGCARECAEARGKDVGVIATENGWNLYIGGNGGMTPRHAELLAGDLDDETLVRYI

Secondary structure (DSSP, 8-state):
--S-TT-SS-HHHHHHHHHHHHTT---SS---EEEESSTT-TT-GGGSSEEEEE-SSSEEEEE--B-SSS-BPPEEEEEEE-HHHHHHH-